Protein AF-A0A835YUX5-F1 (afdb_monomer)

InterPro domains:
  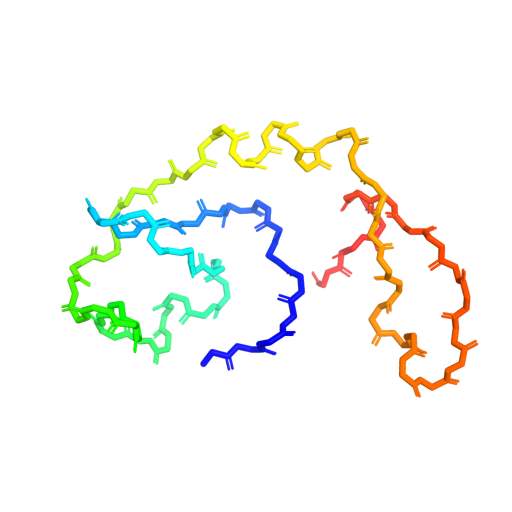IPR004162 E3 ubiquitin-protein ligase SINA-like, animal [PTHR45877] (1-71)
  IPR013083 Zinc finger, RING/FYVE/PHD-type [G3DSA:3.30.40.10] (1-42)
  IPR049548 E3 ubiquitin-protein ligase Sina-like, RING finger [PF21362] (1-33)

Nearest PDB structures (foldseek):
  4auq-assembly1_E  TM=6.510E-01  e=3.538E-01  Homo sapiens
  8v0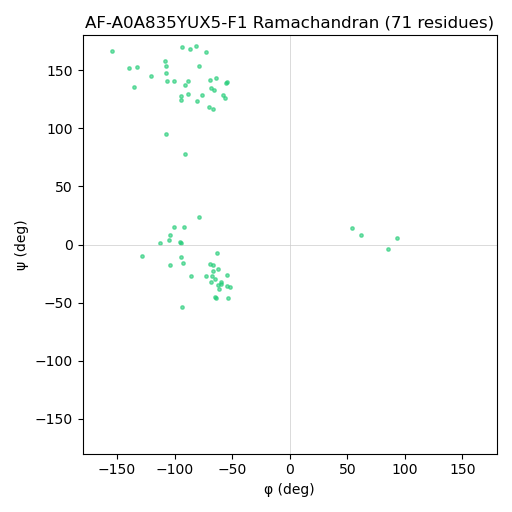d-assembly1_B  TM=6.206E-01  e=3.099E-01  Homo sapiens
  8v0d-assembly1_A  TM=6.104E-01  e=3.312E-01  Homo sapiens
  2ecw-assembly1_A  TM=6.987E-01  e=7.837E-01  Mus musculus

Organism: NCBI:txid303371

Sequence (73 aa):
VCYGTSTPPILQCGQGHVVCSTCLPRITSCPVCRGSVTCRNLALEALCEGHQFPCPHSTHGCTRQLELRDLRY

Foldseek 3Di:
DPPDDAAPQWWAFPVGDIDHPVCVVVDQADPPPRGHTDDGDVVVNVVLQPDWDADPCVVVVDRDTDGSVRPDD

Solvent-accessible surface area (backbone atoms only — not comparable to full-atom values): 4670 Å² total; per-residue (Å²): 130,84,93,63,86,70,52,79,64,30,28,19,24,93,83,66,55,76,46,33,61,87,43,50,86,79,50,92,44,34,91,86,80,64,40,59,66,82,43,74,38,62,69,63,41,60,54,39,75,80,38,76,39,78,38,93,51,35,92,77,70,44,84,53,73,33,46,64,87,68,67,73,126

pLDDT: mean 91.74, std 6.92, range [52.94, 97.62]

Secondary structure (DSSP, 8-state):
---SPP-SSEEEETT--EEETTTGGG-SS-TTT---EE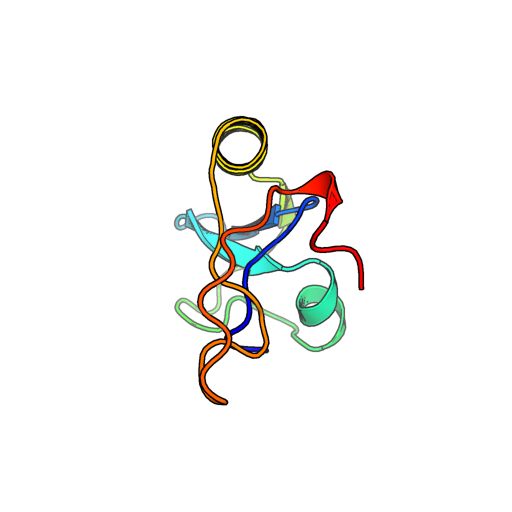EE-HHHHHHHHT--EE-TTGGGT---EE-GGG---

Radius of gyration: 13.11 Å; Cα contacts (8 Å, |Δi|>4): 106; chains: 1; bounding box: 32×21×31 Å

Mean predicted aligned error: 3.69 Å

Structure (mmCIF, N/CA/C/O backbone):
data_AF-A0A835YUX5-F1
#
_entry.id   AF-A0A835YUX5-F1
#
loop_
_atom_site.group_PDB
_atom_site.id
_atom_site.type_symbol
_atom_site.label_atom_id
_atom_site.label_alt_id
_atom_site.label_comp_id
_atom_site.label_asym_id
_atom_site.label_entity_id
_atom_site.label_seq_id
_atom_site.pdbx_PDB_ins_code
_atom_site.Cartn_x
_atom_site.Cartn_y
_atom_site.Cartn_z
_atom_site.occupancy
_atom_site.B_iso_or_equiv
_atom_site.auth_seq_id
_atom_site.auth_comp_id
_atom_site.auth_asym_id
_atom_site.auth_atom_id
_atom_site.pdbx_PDB_model_num
ATOM 1 N N . VAL A 1 1 ? -5.639 -7.723 -6.176 1.00 85.69 1 VAL A N 1
ATOM 2 C CA . VAL A 1 1 ? -5.544 -6.603 -5.202 1.00 85.69 1 VAL A CA 1
ATOM 3 C C . VAL A 1 1 ? -6.606 -6.787 -4.130 1.00 85.69 1 VAL A C 1
ATOM 5 O O . VAL A 1 1 ? -7.658 -7.308 -4.466 1.00 85.69 1 VAL A O 1
ATOM 8 N N . CYS A 1 2 ? -6.319 -6.462 -2.863 1.00 87.12 2 CYS A N 1
ATOM 9 C CA . CYS A 1 2 ? -7.181 -6.829 -1.726 1.00 87.12 2 CYS A CA 1
ATOM 10 C C . CYS A 1 2 ? -8.200 -5.762 -1.298 1.00 87.12 2 CYS A C 1
ATOM 12 O O . CYS A 1 2 ? -9.046 -6.080 -0.474 1.00 87.12 2 CYS A O 1
ATOM 14 N N . TYR A 1 3 ? -8.111 -4.525 -1.806 1.00 86.38 3 TYR A N 1
ATOM 15 C CA . TYR A 1 3 ? -8.960 -3.387 -1.396 1.00 86.38 3 TYR A CA 1
ATOM 16 C C . TYR A 1 3 ? -8.970 -3.093 0.118 1.00 86.38 3 TYR A C 1
ATOM 18 O O . TYR A 1 3 ? -9.815 -2.347 0.600 1.00 86.38 3 TYR A O 1
ATOM 26 N N . GLY A 1 4 ? -8.023 -3.662 0.865 1.00 86.69 4 GLY A N 1
ATOM 27 C CA . GLY A 1 4 ? -7.826 -3.392 2.282 1.00 86.69 4 GLY A CA 1
ATOM 28 C C . GLY A 1 4 ? -6.794 -2.295 2.521 1.00 86.69 4 GLY A C 1
ATOM 29 O O . GLY A 1 4 ? -6.054 -1.892 1.618 1.00 86.69 4 GLY A O 1
ATOM 30 N N . THR A 1 5 ? -6.713 -1.856 3.773 1.00 89.12 5 THR A N 1
ATOM 31 C CA . THR A 1 5 ? -5.670 -0.945 4.250 1.00 89.12 5 THR A CA 1
ATOM 32 C C . THR A 1 5 ? -4.288 -1.555 4.022 1.00 89.12 5 THR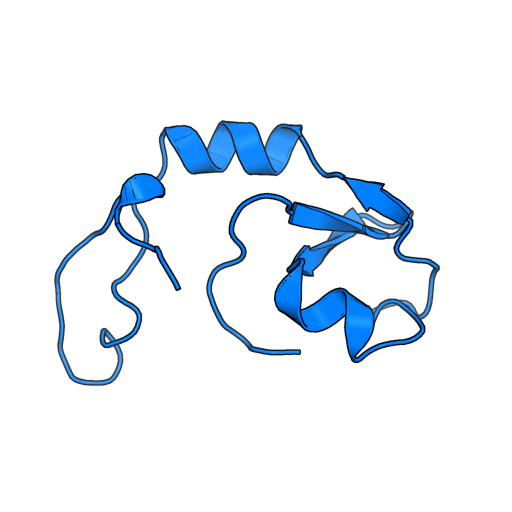 A C 1
ATOM 34 O O . THR A 1 5 ? -4.032 -2.696 4.409 1.00 89.12 5 THR A O 1
ATOM 37 N N . SER A 1 6 ? -3.388 -0.801 3.390 1.00 90.38 6 SER A N 1
ATOM 38 C CA . SER A 1 6 ? -1.993 -1.221 3.230 1.00 90.38 6 SER A CA 1
ATOM 39 C C . SER A 1 6 ? -1.225 -0.943 4.516 1.00 90.38 6 SER A C 1
ATOM 41 O O . SER A 1 6 ? -1.183 0.194 4.970 1.00 90.38 6 SER A O 1
ATOM 43 N N . THR A 1 7 ? -0.612 -1.975 5.086 1.00 88.88 7 THR A N 1
ATOM 44 C CA . THR A 1 7 ? 0.267 -1.878 6.256 1.00 88.88 7 THR A CA 1
ATOM 45 C C . THR A 1 7 ? 1.725 -2.110 5.844 1.00 88.88 7 THR A C 1
ATOM 47 O O . THR A 1 7 ? 1.968 -2.715 4.790 1.00 88.88 7 THR A O 1
ATOM 50 N N . PRO A 1 8 ? 2.715 -1.633 6.625 1.00 91.62 8 PRO A N 1
ATOM 51 C CA . PRO A 1 8 ? 4.117 -1.915 6.356 1.00 91.62 8 PRO A CA 1
ATOM 52 C C . PRO A 1 8 ? 4.405 -3.426 6.252 1.00 91.62 8 PRO A C 1
ATOM 54 O O . PRO A 1 8 ? 3.891 -4.200 7.061 1.00 91.62 8 PRO A O 1
ATOM 57 N N . PRO A 1 9 ? 5.252 -3.862 5.300 1.00 93.38 9 PRO A N 1
ATOM 58 C CA . PRO A 1 9 ? 5.917 -3.033 4.302 1.00 93.38 9 PRO A CA 1
ATOM 59 C C . PRO A 1 9 ? 4.970 -2.610 3.165 1.00 93.38 9 PRO A C 1
ATOM 61 O O . PRO A 1 9 ? 4.316 -3.446 2.533 1.00 93.38 9 PRO A O 1
ATOM 64 N N . ILE A 1 10 ? 4.930 -1.306 2.886 1.00 94.88 10 ILE A N 1
ATOM 65 C CA . ILE A 1 10 ? 4.120 -0.720 1.816 1.00 94.88 10 ILE A CA 1
ATOM 66 C C . ILE A 1 10 ? 5.002 -0.586 0.582 1.00 94.88 10 ILE A C 1
ATOM 68 O O . ILE A 1 10 ? 6.072 0.014 0.633 1.00 94.88 10 ILE A O 1
ATOM 72 N N . LEU A 1 11 ? 4.576 -1.157 -0.539 1.00 96.50 11 LEU A N 1
ATOM 73 C CA . LEU A 1 11 ? 5.375 -1.223 -1.757 1.00 96.50 11 LEU A CA 1
ATOM 74 C C . LEU A 1 11 ? 4.819 -0.267 -2.802 1.00 96.50 11 LEU A C 1
ATOM 76 O O . LEU A 1 11 ? 3.624 0.021 -2.821 1.00 96.50 11 LEU A O 1
ATOM 80 N N . GLN A 1 12 ? 5.677 0.197 -3.699 1.00 97.00 12 GLN A N 1
ATOM 81 C CA . GLN A 1 12 ? 5.289 1.044 -4.814 1.00 97.00 12 GLN A CA 1
ATOM 82 C C . GLN A 1 12 ? 6.020 0.675 -6.103 1.00 97.00 12 GLN A C 1
ATOM 84 O O . GLN A 1 12 ? 7.149 0.172 -6.098 1.00 97.00 12 GLN A O 1
ATOM 89 N N . CYS A 1 13 ? 5.359 0.942 -7.224 1.00 97.19 13 CYS A N 1
ATOM 90 C CA . CYS A 1 13 ? 6.012 0.947 -8.529 1.00 97.19 13 CYS A CA 1
ATOM 91 C C . CYS A 1 13 ? 6.750 2.269 -8.782 1.00 97.19 13 CYS A C 1
ATOM 93 O O . CYS A 1 13 ? 6.538 3.253 -8.075 1.00 97.19 13 CYS A O 1
ATOM 95 N N . GLY A 1 14 ? 7.549 2.331 -9.852 1.00 95.81 14 GLY A N 1
ATOM 96 C CA . GLY A 1 14 ? 8.258 3.557 -10.253 1.00 95.81 14 GLY A CA 1
ATOM 97 C C . GLY A 1 14 ? 7.360 4.743 -10.645 1.00 95.81 14 GLY A C 1
ATOM 98 O O . GLY A 1 14 ? 7.868 5.831 -10.872 1.00 95.81 14 GLY A O 1
ATOM 99 N N . GLN A 1 15 ? 6.041 4.545 -10.741 1.00 96.44 15 GLN A N 1
ATOM 100 C CA . GLN A 1 15 ? 5.046 5.606 -10.960 1.00 96.44 15 GLN A CA 1
ATOM 101 C C . GLN A 1 15 ? 4.270 5.967 -9.677 1.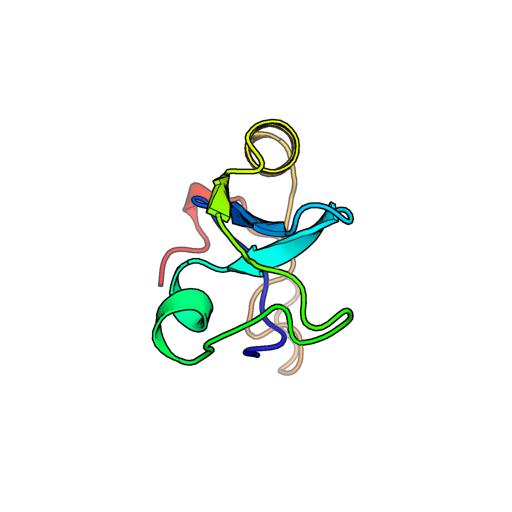00 96.44 15 GLN A C 1
ATOM 103 O O . GLN A 1 15 ? 3.280 6.684 -9.742 1.00 96.44 15 GLN A O 1
ATOM 108 N N . GLY A 1 16 ? 4.664 5.435 -8.515 1.00 95.44 16 GLY A N 1
ATOM 109 C CA . GLY A 1 16 ? 4.068 5.771 -7.216 1.00 95.44 16 GLY A CA 1
ATOM 110 C C . GLY A 1 16 ? 2.806 4.989 -6.828 1.00 95.44 16 GLY A C 1
ATOM 111 O O . GLY A 1 16 ? 2.330 5.135 -5.707 1.00 95.44 16 GLY A O 1
ATOM 112 N N . HIS A 1 17 ? 2.259 4.121 -7.691 1.00 96.75 17 HIS A N 1
ATOM 113 C CA . HIS A 1 17 ? 1.117 3.278 -7.305 1.00 96.75 17 HIS A CA 1
ATOM 114 C C . HIS A 1 17 ? 1.498 2.270 -6.225 1.00 96.75 17 HIS A C 1
ATOM 116 O O . HIS A 1 17 ? 2.490 1.549 -6.372 1.00 96.75 17 HIS A O 1
ATOM 122 N N . VAL A 1 18 ? 0.656 2.191 -5.197 1.00 95.94 18 VAL A N 1
ATOM 123 C CA . VAL A 1 18 ? 0.879 1.394 -3.993 1.00 95.94 18 VAL A CA 1
ATOM 124 C C . VAL A 1 18 ? 0.351 -0.032 -4.146 1.00 95.94 18 VAL A C 1
ATOM 126 O O . VAL A 1 18 ? -0.726 -0.268 -4.695 1.00 95.94 18 VAL A O 1
ATOM 129 N N . VAL A 1 19 ? 1.108 -0.989 -3.616 1.00 95.38 19 VAL A N 1
ATOM 130 C CA . VAL A 1 19 ? 0.735 -2.397 -3.470 1.00 95.38 19 VAL A CA 1
ATOM 131 C C . VAL A 1 19 ? 1.129 -2.850 -2.064 1.00 95.38 19 VAL A C 1
ATOM 133 O O . VAL A 1 19 ? 2.228 -2.565 -1.598 1.00 95.38 19 VAL A O 1
ATOM 136 N N . CYS A 1 20 ? 0.253 -3.574 -1.370 1.00 93.81 20 CYS A N 1
ATOM 137 C CA . CYS A 1 20 ? 0.599 -4.139 -0.068 1.00 93.81 20 CYS A CA 1
ATOM 138 C C . CYS A 1 20 ? 1.458 -5.406 -0.202 1.00 93.81 20 CYS A C 1
ATOM 140 O O . CYS A 1 20 ? 1.353 -6.159 -1.178 1.00 93.81 20 CYS A O 1
ATOM 142 N N . SER A 1 21 ? 2.261 -5.678 0.825 1.00 92.12 21 SER A N 1
ATOM 143 C CA . SER A 1 21 ? 3.127 -6.859 0.924 1.00 92.12 21 SER A CA 1
ATOM 144 C C . SER A 1 21 ? 2.399 -8.183 0.684 1.00 92.12 21 SER A C 1
ATOM 146 O O . SER A 1 21 ? 2.932 -9.067 0.021 1.00 92.12 21 SER A O 1
ATOM 148 N N . THR A 1 22 ? 1.151 -8.308 1.139 1.00 91.62 22 THR A N 1
ATOM 149 C CA . THR A 1 22 ? 0.355 -9.531 0.965 1.00 91.62 22 THR A CA 1
ATOM 150 C C . THR A 1 22 ? -0.126 -9.727 -0.470 1.00 91.62 22 THR A C 1
ATOM 152 O O . THR A 1 22 ? -0.367 -10.858 -0.887 1.00 91.62 22 THR A O 1
ATOM 155 N N . CYS A 1 23 ? -0.291 -8.648 -1.242 1.00 94.06 23 CYS A N 1
ATOM 156 C CA . CYS A 1 23 ? -0.690 -8.729 -2.644 1.00 94.06 23 CYS A CA 1
ATOM 157 C C . CYS A 1 23 ? 0.488 -8.939 -3.590 1.00 94.06 23 CYS A C 1
ATOM 159 O O . CYS A 1 23 ? 0.259 -9.514 -4.653 1.00 94.06 23 CYS A O 1
ATOM 161 N N . LEU A 1 24 ? 1.701 -8.504 -3.226 1.00 93.81 24 LEU A N 1
ATOM 162 C CA . LEU A 1 24 ? 2.870 -8.578 -4.106 1.00 93.81 24 LEU A CA 1
ATOM 163 C C . LEU A 1 24 ? 3.121 -9.999 -4.660 1.00 93.81 24 LEU A C 1
ATOM 165 O O . LEU A 1 24 ? 3.261 -10.108 -5.873 1.00 93.81 24 LEU A O 1
ATOM 169 N N . PRO A 1 25 ? 3.083 -11.096 -3.870 1.00 94.38 25 PRO A N 1
ATOM 170 C CA . PRO A 1 25 ? 3.333 -12.442 -4.400 1.00 94.38 25 PRO A CA 1
ATOM 171 C C . PRO A 1 25 ? 2.270 -12.945 -5.387 1.00 94.38 25 PRO A C 1
ATOM 173 O O . PRO A 1 25 ? 2.504 -13.909 -6.106 1.00 94.38 25 PRO A O 1
ATOM 176 N N . ARG A 1 26 ? 1.081 -12.326 -5.405 1.00 94.88 26 ARG A N 1
ATOM 177 C CA . ARG A 1 26 ? -0.049 -12.719 -6.266 1.00 94.88 26 ARG A CA 1
ATOM 178 C C . ARG A 1 26 ? -0.100 -11.942 -7.581 1.00 94.88 26 ARG A C 1
ATOM 180 O O . ARG A 1 26 ? -1.045 -12.117 -8.348 1.00 94.88 26 ARG A O 1
ATOM 187 N N . ILE A 1 27 ? 0.856 -11.050 -7.820 1.00 94.50 27 ILE A N 1
ATOM 188 C CA . ILE A 1 27 ? 0.912 -10.215 -9.019 1.00 94.50 27 ILE A CA 1
ATOM 189 C C . ILE A 1 27 ? 2.322 -10.237 -9.604 1.00 94.50 27 ILE A C 1
ATOM 191 O O . ILE A 1 27 ? 3.303 -10.415 -8.893 1.00 94.50 27 ILE A O 1
ATOM 195 N N . THR A 1 28 ? 2.427 -10.022 -10.910 1.00 94.56 28 THR A N 1
ATOM 196 C CA . THR A 1 28 ? 3.717 -9.925 -11.615 1.00 94.56 28 THR A CA 1
ATOM 197 C C . THR A 1 28 ? 4.091 -8.486 -11.966 1.00 94.56 28 THR A C 1
ATOM 199 O O . THR A 1 28 ? 5.251 -8.195 -12.246 1.00 94.56 28 THR A O 1
ATOM 202 N N . SER A 1 29 ? 3.125 -7.566 -11.940 1.00 96.25 29 SER A N 1
ATOM 203 C CA . SER A 1 29 ? 3.317 -6.150 -12.249 1.00 96.25 29 SER A CA 1
ATOM 204 C C . SER A 1 29 ? 2.271 -5.280 -11.550 1.00 96.25 29 SER A C 1
ATOM 206 O O . SER A 1 29 ? 1.274 -5.775 -11.019 1.00 96.25 29 SER A O 1
ATOM 208 N N . CYS A 1 30 ? 2.509 -3.967 -11.526 1.00 96.75 30 CYS A N 1
ATOM 209 C CA . CYS A 1 30 ? 1.590 -2.990 -10.960 1.00 96.75 30 CYS A CA 1
ATOM 210 C C . CYS A 1 30 ? 0.209 -3.100 -11.633 1.00 96.75 30 CYS A C 1
ATOM 212 O O . CYS A 1 30 ? 0.119 -2.964 -12.854 1.00 96.75 30 CYS A O 1
ATOM 214 N N . PRO A 1 31 ? -0.883 -3.257 -10.868 1.00 95.44 31 PRO A N 1
ATOM 215 C CA . PRO A 1 31 ? -2.217 -3.440 -11.436 1.00 95.44 31 PRO A CA 1
ATOM 216 C C . PRO A 1 31 ? -2.763 -2.181 -12.126 1.00 95.44 31 PRO A C 1
ATOM 218 O O . PRO A 1 31 ? -3.712 -2.286 -12.895 1.00 95.44 31 PRO A O 1
ATOM 221 N N . VAL A 1 32 ? -2.179 -1.005 -11.859 1.00 96.44 32 VAL A N 1
ATOM 222 C CA . VAL A 1 32 ? -2.620 0.273 -12.437 1.00 96.44 32 VAL A CA 1
ATOM 223 C C . VAL A 1 32 ? -1.840 0.609 -13.707 1.00 96.44 32 VAL A C 1
ATOM 225 O O . VAL A 1 32 ? -2.437 0.831 -14.754 1.00 96.44 32 VAL A O 1
ATOM 228 N N . CYS A 1 33 ? -0.504 0.619 -13.642 1.00 97.62 33 CYS A N 1
ATOM 229 C CA . CYS A 1 33 ? 0.345 1.065 -14.756 1.00 97.62 33 CYS A CA 1
ATOM 230 C C . CYS A 1 33 ? 1.186 -0.040 -15.411 1.00 97.62 33 CYS A C 1
ATOM 232 O O . CYS A 1 33 ? 1.958 0.253 -16.318 1.00 97.62 33 CYS A O 1
ATOM 234 N N . ARG A 1 34 ? 1.081 -1.296 -14.955 1.00 97.06 34 ARG A N 1
ATOM 235 C CA . ARG A 1 34 ? 1.861 -2.456 -15.441 1.00 97.06 34 ARG A CA 1
ATOM 236 C C . ARG A 1 34 ? 3.384 -2.353 -15.254 1.00 97.06 34 ARG A C 1
ATOM 238 O O . ARG A 1 34 ? 4.110 -3.217 -15.733 1.00 97.06 34 ARG A O 1
ATOM 245 N N . GLY A 1 35 ? 3.875 -1.344 -14.531 1.00 96.56 35 GLY A N 1
ATOM 246 C CA . GLY A 1 35 ? 5.288 -1.211 -14.162 1.00 96.56 35 GLY A CA 1
ATOM 247 C C . GLY A 1 35 ? 5.731 -2.208 -13.084 1.00 96.56 35 GLY A C 1
ATOM 248 O O . GLY A 1 35 ? 4.904 -2.818 -12.404 1.00 96.56 35 GLY A O 1
ATOM 249 N N . SER A 1 36 ? 7.042 -2.356 -12.894 1.00 96.50 36 SER A N 1
ATOM 250 C CA . SER A 1 36 ? 7.603 -3.199 -11.834 1.00 96.50 36 SER A CA 1
ATOM 251 C C . SER A 1 36 ? 7.354 -2.596 -10.445 1.00 96.50 36 SER A C 1
ATOM 253 O O . SER A 1 36 ? 7.407 -1.380 -10.255 1.00 96.50 36 SER A O 1
ATOM 255 N N . VAL A 1 37 ? 7.057 -3.455 -9.467 1.00 96.56 37 VAL A N 1
ATOM 256 C CA . VAL A 1 37 ? 6.856 -3.077 -8.059 1.00 96.56 37 VAL A CA 1
ATOM 257 C C . VAL A 1 37 ? 8.067 -3.565 -7.276 1.00 96.56 37 VAL A C 1
ATOM 259 O O . VAL A 1 37 ? 8.144 -4.734 -6.912 1.00 96.56 37 VAL A O 1
ATOM 262 N N . THR A 1 38 ? 9.045 -2.687 -7.080 1.00 92.31 38 THR A N 1
ATOM 263 C CA . THR A 1 38 ? 10.354 -3.055 -6.509 1.00 92.31 38 THR A CA 1
ATOM 264 C C . THR A 1 38 ? 10.773 -2.177 -5.335 1.00 92.31 38 THR A C 1
ATOM 266 O O . THR A 1 38 ? 11.744 -2.495 -4.655 1.00 92.31 38 THR A O 1
ATOM 269 N N . CYS A 1 39 ? 10.062 -1.078 -5.079 1.00 95.25 39 CYS A N 1
ATOM 270 C CA . CYS A 1 39 ? 10.444 -0.092 -4.077 1.00 95.25 39 CYS A CA 1
ATOM 271 C C . CYS A 1 39 ? 9.535 -0.177 -2.848 1.00 95.25 39 CYS A C 1
ATOM 273 O O . CYS A 1 39 ? 8.323 -0.345 -2.975 1.00 95.25 39 CYS A O 1
ATOM 275 N N . ARG A 1 40 ? 10.113 -0.014 -1.656 1.00 96.69 40 ARG A N 1
ATOM 276 C CA . ARG A 1 40 ? 9.375 0.173 -0.403 1.00 96.69 40 ARG A CA 1
ATOM 277 C C . ARG A 1 40 ? 9.109 1.664 -0.188 1.00 96.69 40 ARG A C 1
ATOM 279 O O . ARG A 1 40 ? 10.022 2.481 -0.287 1.00 96.69 40 ARG A O 1
ATOM 286 N N . ASN A 1 41 ? 7.867 2.030 0.093 1.00 96.62 41 ASN A N 1
ATOM 287 C CA . ASN A 1 41 ? 7.436 3.406 0.301 1.00 96.62 41 ASN A CA 1
ATOM 288 C C . ASN A 1 41 ? 7.539 3.793 1.786 1.00 96.62 41 ASN A C 1
ATOM 290 O O . ASN A 1 41 ? 6.539 3.841 2.496 1.00 96.62 41 ASN A O 1
ATOM 294 N N . LEU A 1 42 ? 8.760 4.081 2.247 1.00 95.94 42 LEU A N 1
ATOM 295 C CA . LEU A 1 42 ? 9.038 4.447 3.645 1.00 95.94 42 LEU A CA 1
ATOM 296 C C . LEU A 1 42 ? 8.290 5.707 4.103 1.00 95.94 42 LEU A C 1
ATOM 298 O O . LEU A 1 42 ? 7.912 5.806 5.265 1.00 95.94 42 LEU A O 1
ATOM 302 N N . ALA A 1 43 ? 8.050 6.657 3.194 1.00 95.00 43 ALA A N 1
ATOM 303 C CA . ALA A 1 43 ? 7.303 7.870 3.511 1.00 95.00 43 ALA A CA 1
ATOM 304 C C . ALA A 1 43 ? 5.851 7.546 3.882 1.00 95.00 43 ALA A C 1
ATOM 306 O O . ALA A 1 43 ? 5.342 8.035 4.888 1.00 95.00 43 ALA A O 1
ATOM 307 N N . LEU A 1 44 ? 5.195 6.679 3.105 1.00 94.69 44 LEU A N 1
ATOM 308 C CA . LEU A 1 44 ? 3.834 6.252 3.412 1.00 94.69 44 LEU A CA 1
ATOM 309 C C . LEU A 1 44 ? 3.779 5.383 4.676 1.00 94.69 44 LEU A C 1
ATOM 311 O O . LEU A 1 44 ? 2.814 5.469 5.426 1.00 94.69 44 LEU A O 1
ATOM 315 N N . GLU A 1 45 ? 4.818 4.596 4.956 1.00 94.50 45 GLU A N 1
ATOM 316 C CA . GLU A 1 45 ? 4.916 3.853 6.218 1.00 94.50 45 GLU A CA 1
ATOM 317 C C . GLU A 1 45 ? 5.012 4.782 7.432 1.00 94.50 45 GLU A C 1
ATOM 319 O O . GLU A 1 45 ? 4.255 4.596 8.380 1.00 94.50 45 GLU A O 1
ATOM 324 N N . ALA A 1 46 ? 5.851 5.821 7.376 1.00 93.44 46 ALA A N 1
ATOM 325 C CA . ALA A 1 46 ? 5.959 6.816 8.444 1.00 93.44 46 ALA A CA 1
ATOM 326 C C . ALA A 1 46 ? 4.636 7.570 8.668 1.00 93.44 46 ALA A C 1
ATOM 328 O O . ALA A 1 46 ? 4.240 7.819 9.803 1.00 93.44 46 ALA A O 1
ATOM 329 N N . LEU A 1 47 ? 3.900 7.877 7.592 1.00 92.00 47 LEU A N 1
ATOM 330 C CA . LEU A 1 47 ? 2.558 8.458 7.707 1.00 92.00 47 LEU A CA 1
ATOM 331 C C . LEU A 1 47 ? 1.580 7.517 8.421 1.00 92.00 47 LEU A C 1
ATOM 333 O O . LEU A 1 47 ? 0.721 7.986 9.163 1.00 92.00 47 LEU A O 1
ATOM 337 N N . CYS A 1 48 ? 1.712 6.201 8.234 1.00 90.94 48 CYS A N 1
ATOM 338 C CA . CYS A 1 48 ? 0.849 5.228 8.898 1.00 90.94 48 CYS A CA 1
ATOM 339 C C . CYS A 1 48 ? 1.071 5.164 10.416 1.00 90.94 48 CYS A C 1
ATOM 341 O O . CYS A 1 48 ? 0.136 4.815 11.133 1.00 90.94 48 CYS A O 1
ATOM 343 N N . GLU A 1 49 ? 2.263 5.496 10.922 1.00 88.75 49 GLU A N 1
ATOM 344 C CA . GLU A 1 49 ? 2.571 5.424 12.360 1.00 88.75 49 GLU A CA 1
ATOM 345 C C . GLU A 1 49 ? 1.738 6.400 13.205 1.00 88.75 49 GLU A C 1
ATOM 347 O O . GLU A 1 49 ? 1.419 6.092 14.351 1.00 88.75 49 GLU A O 1
ATOM 352 N N . GLY A 1 50 ? 1.338 7.544 12.640 1.00 85.94 50 GLY A N 1
ATOM 353 C CA . GLY A 1 50 ? 0.489 8.542 13.304 1.00 85.94 50 GLY A CA 1
ATOM 354 C C . GLY A 1 50 ? -0.967 8.562 12.830 1.00 85.94 50 GLY A C 1
ATOM 355 O O . GLY A 1 50 ? -1.725 9.442 13.235 1.00 85.94 50 GLY A O 1
ATOM 356 N N . HIS A 1 51 ? -1.361 7.642 11.945 1.00 90.62 51 HIS A N 1
ATOM 357 C CA . HIS A 1 51 ? -2.673 7.657 11.303 1.00 90.62 51 HIS A CA 1
ATOM 358 C C . HIS A 1 51 ? -3.651 6.674 11.962 1.00 90.62 51 HIS A C 1
ATOM 360 O O . HIS A 1 51 ? -3.298 5.543 12.299 1.00 90.62 51 HIS A O 1
ATOM 366 N N . GLN A 1 52 ? -4.912 7.094 12.094 1.00 92.69 52 GLN A N 1
ATOM 367 C CA . GLN A 1 52 ? -6.013 6.239 12.532 1.00 92.69 52 GLN A CA 1
ATOM 368 C C . GLN A 1 52 ? -6.756 5.653 11.336 1.00 92.69 52 GLN A C 1
ATOM 370 O O . GLN A 1 52 ? -7.185 6.366 10.434 1.00 92.69 52 GLN A O 1
ATOM 375 N N . PHE A 1 53 ? -6.925 4.341 11.330 1.00 91.19 53 PHE A N 1
ATOM 376 C CA . PHE A 1 53 ? -7.546 3.603 10.247 1.00 91.19 53 PHE A CA 1
ATOM 377 C C . PHE A 1 53 ? -8.934 3.100 10.634 1.00 91.19 53 PHE A C 1
ATOM 379 O O . PHE A 1 53 ? -9.154 2.700 11.781 1.00 91.19 53 PHE A O 1
ATOM 386 N N . PRO A 1 54 ? -9.862 3.017 9.668 1.00 91.06 54 PRO A N 1
ATOM 387 C CA . PRO A 1 54 ? -11.144 2.384 9.914 1.00 91.06 54 PRO A CA 1
ATOM 388 C C . PRO A 1 54 ? -10.955 0.893 10.215 1.00 91.06 54 PRO A C 1
ATOM 390 O O . PRO A 1 54 ? -10.122 0.215 9.607 1.00 91.06 54 PRO A O 1
ATOM 393 N N . 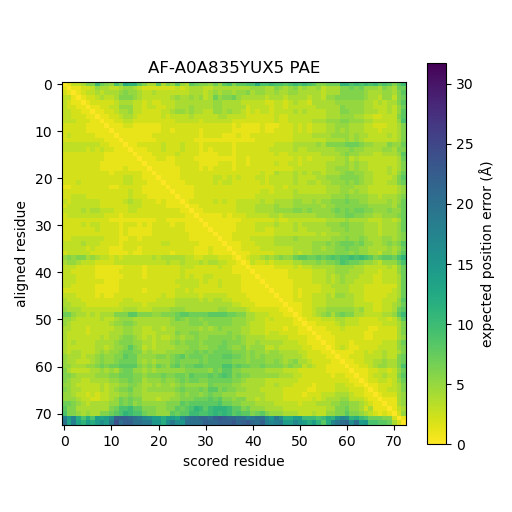CYS A 1 55 ? -11.773 0.361 11.124 1.00 90.44 55 CYS A N 1
ATOM 394 C CA . CYS A 1 55 ? -11.839 -1.077 11.362 1.00 90.44 55 CYS A CA 1
ATOM 395 C C . CYS A 1 55 ? -12.136 -1.845 10.052 1.00 90.44 55 CYS A C 1
ATOM 397 O O . CYS A 1 55 ? -13.023 -1.427 9.299 1.00 90.44 55 CYS A O 1
ATOM 399 N N . PRO A 1 56 ? -11.493 -3.004 9.793 1.00 86.88 56 PRO A N 1
ATOM 400 C CA . PRO A 1 56 ? -11.829 -3.866 8.652 1.00 86.88 56 PRO A CA 1
ATOM 401 C C . PRO A 1 56 ? -13.310 -4.277 8.595 1.00 86.88 56 PRO A C 1
ATOM 403 O O . PRO A 1 56 ? -13.857 -4.508 7.523 1.00 86.88 56 PRO A O 1
ATOM 406 N N . HIS A 1 57 ? -13.983 -4.309 9.748 1.00 90.25 57 HIS A N 1
ATO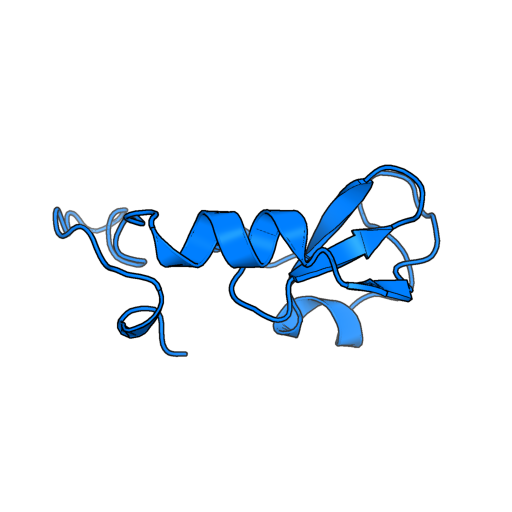M 407 C CA . HIS A 1 57 ? -15.412 -4.610 9.877 1.00 90.25 57 HIS A CA 1
ATOM 408 C C . HIS A 1 57 ? -16.302 -3.356 9.840 1.00 90.25 57 HIS A C 1
ATOM 410 O O . HIS A 1 57 ? -17.466 -3.412 10.234 1.00 90.25 57 HIS A O 1
ATOM 416 N N . SER A 1 58 ? -15.782 -2.206 9.403 1.00 90.94 58 SER A N 1
ATOM 417 C CA . SER A 1 58 ? -16.548 -0.953 9.309 1.00 90.94 58 SER A CA 1
ATOM 418 C C . SER A 1 58 ? -17.761 -1.068 8.387 1.00 90.94 58 SER A C 1
ATOM 420 O O . SER A 1 58 ? -18.823 -0.537 8.703 1.00 90.94 58 SER A O 1
ATOM 422 N N . THR A 1 59 ? -17.659 -1.862 7.320 1.00 88.81 59 THR A N 1
ATOM 423 C CA . THR A 1 59 ? -18.788 -2.204 6.438 1.00 88.81 59 THR A CA 1
ATOM 4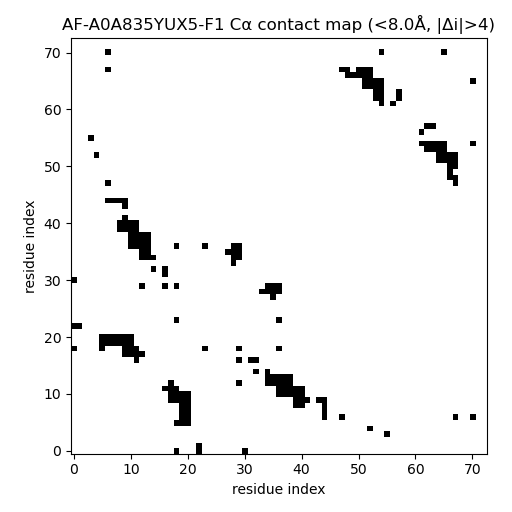24 C C . THR A 1 59 ? -19.909 -2.971 7.144 1.00 88.81 59 THR A C 1
ATOM 426 O O . THR A 1 59 ? -21.046 -2.939 6.691 1.00 88.81 59 THR A O 1
A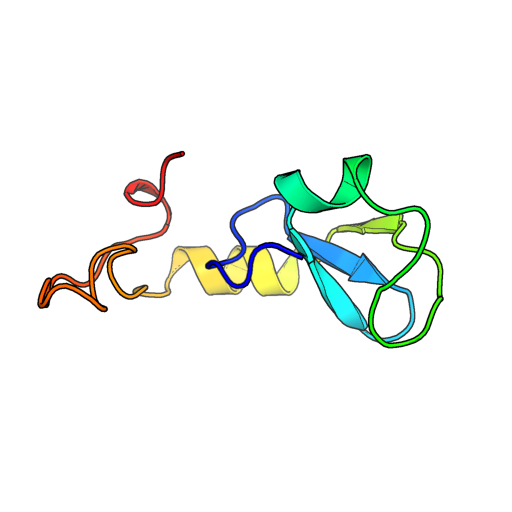TOM 429 N N . HIS A 1 60 ? -19.608 -3.617 8.273 1.00 93.12 60 HIS A N 1
ATOM 430 C CA . HIS A 1 60 ? -20.564 -4.331 9.123 1.00 93.12 60 HIS A CA 1
ATOM 431 C C . HIS A 1 60 ? -20.983 -3.500 10.352 1.00 93.12 60 HIS A C 1
ATOM 433 O O . HIS A 1 60 ? -21.519 -4.041 11.315 1.00 93.12 60 HIS A O 1
ATOM 439 N N . GLY A 1 61 ? -20.718 -2.188 10.347 1.00 94.75 61 GLY A N 1
ATOM 440 C CA . GLY A 1 61 ? -21.148 -1.257 11.394 1.00 94.75 61 GLY A CA 1
ATOM 441 C C . GLY A 1 61 ? -20.138 -1.022 12.520 1.00 94.75 61 GLY A C 1
ATOM 442 O O . GLY A 1 61 ? -20.453 -0.320 13.480 1.00 94.75 61 GLY A O 1
ATOM 443 N N . CYS A 1 62 ? -18.917 -1.561 12.437 1.00 94.19 62 CYS A N 1
ATOM 444 C CA . CYS A 1 62 ? -17.889 -1.250 13.429 1.00 94.19 62 CYS A CA 1
ATOM 445 C C . CYS A 1 62 ? -17.402 0.205 13.285 1.00 94.19 62 CYS A C 1
ATOM 447 O O . CYS A 1 62 ? -16.814 0.569 12.270 1.00 94.19 62 CYS A O 1
ATOM 449 N N . THR A 1 63 ? -17.581 1.028 14.318 1.00 94.56 63 THR A N 1
ATOM 450 C CA . THR A 1 63 ? -17.207 2.459 14.309 1.00 94.56 63 THR A CA 1
ATOM 451 C C . THR A 1 63 ? -15.830 2.749 14.907 1.00 94.56 63 THR A C 1
ATOM 453 O O . THR A 1 63 ? -15.421 3.905 15.007 1.00 94.56 63 THR A O 1
ATOM 456 N N . ARG A 1 64 ? -15.096 1.709 15.319 1.00 93.69 64 ARG A N 1
ATOM 457 C CA . ARG A 1 64 ? -13.776 1.860 15.937 1.00 93.69 64 ARG A CA 1
ATOM 458 C C . ARG A 1 64 ? -12.755 2.374 14.924 1.00 93.69 64 ARG A C 1
ATOM 460 O O . ARG A 1 64 ? -12.650 1.845 13.817 1.00 93.69 64 ARG A O 1
ATOM 467 N N . GLN A 1 65 ? -11.971 3.347 15.368 1.00 93.25 65 GLN A N 1
ATOM 468 C CA . GLN A 1 65 ? -10.719 3.736 14.736 1.00 93.25 65 GLN A CA 1
ATOM 469 C C . GLN A 1 65 ? -9.583 2.933 15.368 1.00 93.25 65 GLN A C 1
ATOM 471 O O . GLN A 1 65 ? -9.573 2.717 16.581 1.00 93.25 65 GLN A O 1
ATOM 476 N N . LEU A 1 66 ? -8.676 2.442 14.535 1.00 91.06 66 LEU A N 1
ATOM 477 C CA . LEU A 1 66 ? -7.580 1.558 14.908 1.00 91.06 66 LEU A CA 1
ATOM 478 C C . LEU A 1 66 ? -6.253 2.215 14.558 1.00 91.06 66 LEU A C 1
ATOM 480 O O . LEU A 1 66 ? -6.142 2.889 13.536 1.00 91.06 66 LEU A O 1
ATOM 484 N N . GLU A 1 67 ? -5.231 1.995 15.369 1.00 91.38 67 GLU A N 1
ATOM 485 C CA . GLU A 1 67 ? -3.874 2.380 14.997 1.00 91.38 67 GLU A CA 1
ATOM 486 C C . GLU A 1 67 ? -3.206 1.264 14.198 1.00 91.38 67 GLU A C 1
ATOM 488 O O . GLU A 1 67 ? -3.664 0.118 14.164 1.00 91.38 67 GLU A O 1
ATOM 493 N N . LEU A 1 68 ? -2.063 1.572 13.587 1.00 87.44 68 LEU A N 1
ATOM 494 C CA . LEU A 1 68 ? -1.319 0.603 12.789 1.00 87.44 68 LEU A CA 1
ATOM 495 C C . LEU A 1 68 ? -0.995 -0.697 13.551 1.00 87.44 68 LEU A C 1
ATOM 497 O O . LEU A 1 68 ? -1.045 -1.785 12.978 1.00 87.44 68 LEU A O 1
ATOM 501 N N . ARG A 1 69 ? -0.715 -0.599 14.857 1.00 85.25 69 ARG A N 1
ATOM 502 C CA . ARG A 1 69 ? -0.437 -1.749 15.736 1.00 85.25 69 ARG A CA 1
ATOM 503 C C . ARG A 1 69 ? -1.632 -2.677 15.952 1.00 85.25 69 ARG A C 1
ATOM 505 O O . ARG A 1 69 ? -1.413 -3.841 16.284 1.00 85.25 69 ARG A O 1
ATOM 512 N N . ASP A 1 70 ? -2.846 -2.171 15.763 1.00 86.12 70 ASP A N 1
ATOM 513 C CA . ASP A 1 70 ? -4.097 -2.902 15.957 1.00 86.12 70 ASP A CA 1
ATOM 514 C C . ASP A 1 70 ? -4.584 -3.555 14.656 1.00 86.12 70 ASP A C 1
ATOM 516 O O . ASP A 1 70 ? -5.412 -4.462 14.688 1.00 86.12 70 ASP A O 1
ATOM 520 N N . LEU A 1 71 ? -4.044 -3.140 13.504 1.00 79.94 71 LEU A N 1
ATOM 521 C CA . LEU A 1 71 ? -4.357 -3.684 12.177 1.00 79.94 71 LEU A CA 1
ATOM 522 C C . LEU A 1 71 ? -3.646 -5.015 11.867 1.00 79.94 71 LEU A C 1
ATOM 524 O O . LEU A 1 71 ? -3.425 -5.346 10.701 1.00 79.94 71 LEU A O 1
ATOM 528 N N . ARG A 1 72 ? -3.255 -5.777 12.893 1.00 61.00 72 ARG A N 1
ATOM 529 C CA . ARG A 1 72 ? -2.537 -7.046 12.718 1.00 61.00 72 ARG A CA 1
ATOM 530 C C . ARG A 1 72 ? -3.443 -8.080 12.045 1.00 61.00 72 ARG A C 1
ATOM 532 O O . ARG A 1 72 ? -4.460 -8.469 12.613 1.00 61.00 72 ARG A O 1
ATOM 539 N N . TYR A 1 73 ? -3.038 -8.498 10.848 1.00 52.94 73 TYR A N 1
ATOM 540 C CA . TYR A 1 73 ? -3.479 -9.723 10.180 1.00 52.94 73 TYR A CA 1
ATOM 541 C C . TYR A 1 73 ? -2.522 -10.860 10.527 1.00 52.94 73 TYR A C 1
ATOM 543 O O . TYR A 1 73 ? -1.302 -10.578 10.596 1.00 52.94 73 TYR A O 1
#